Protein AF-A0A3D1ZJQ5-F1 (afdb_monomer_lite)

Radius of gyration: 18.83 Å; chains: 1; bounding box: 25×46×53 Å

Sequence (85 aa):
RRQYPGWLDQQDCVDMIDRCLAAPESLKFDTFNAISDNKYRWRDIGHAKEVLGWEPRGHAEDYDLDDQGGWHQVIKNDQNLRRET

pLDDT: mean 87.89, std 15.24, range [49.91, 98.56]

Foldseek 3Di:
DVCQQQDADPVLVVVLVVLVVVFDPVCPDDDARRGAPEPNHPDDRVVCCVRRVRHHDDYSVVDDPDDCDDCVVDDDPPPPPDDDD

Secondary structure (DSSP, 8-state):
--SGGG---HHHHHHHHHHHHSS-TT------------TT--S--HHHHHHH-------GGGS-------TTT---S--------

Structure (mmCIF, N/CA/C/O backbone):
data_AF-A0A3D1ZJQ5-F1
#
_entry.id   AF-A0A3D1ZJQ5-F1
#
loop_
_atom_site.group_PDB
_atom_site.id
_atom_site.type_symbol
_atom_site.label_atom_id
_atom_site.label_alt_id
_atom_site.label_comp_id
_atom_site.label_asym_id
_atom_site.label_entity_id
_atom_site.label_seq_id
_atom_site.pdbx_PDB_ins_code
_atom_site.Cartn_x
_atom_site.Cartn_y
_atom_site.Cartn_z
_atom_site.occupancy
_atom_site.B_iso_or_equiv
_atom_site.auth_seq_id
_atom_site.auth_comp_id
_atom_site.auth_asym_id
_atom_site.auth_atom_id
_atom_site.pdbx_PDB_model_num
ATOM 1 N N . ARG A 1 1 ? 10.552 4.581 -16.616 1.00 78.75 1 ARG A N 1
ATOM 2 C CA . ARG A 1 1 ? 9.830 3.786 -15.590 1.00 78.75 1 ARG A CA 1
ATOM 3 C C . ARG A 1 1 ? 9.422 4.654 -14.394 1.00 78.75 1 ARG A C 1
ATOM 5 O O . ARG A 1 1 ? 9.751 4.334 -13.259 1.00 78.75 1 ARG A O 1
ATOM 12 N N . ARG A 1 2 ? 8.714 5.771 -14.621 1.00 84.88 2 ARG A N 1
ATOM 13 C CA . ARG A 1 2 ? 8.273 6.652 -13.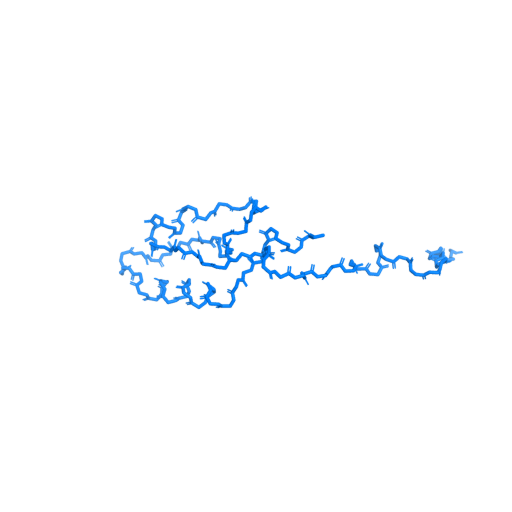520 1.00 84.88 2 ARG A CA 1
ATOM 14 C C . ARG A 1 2 ? 7.089 6.083 -12.742 1.00 84.88 2 ARG A C 1
ATOM 16 O O . ARG A 1 2 ? 6.904 6.442 -11.590 1.00 84.88 2 ARG A O 1
ATOM 23 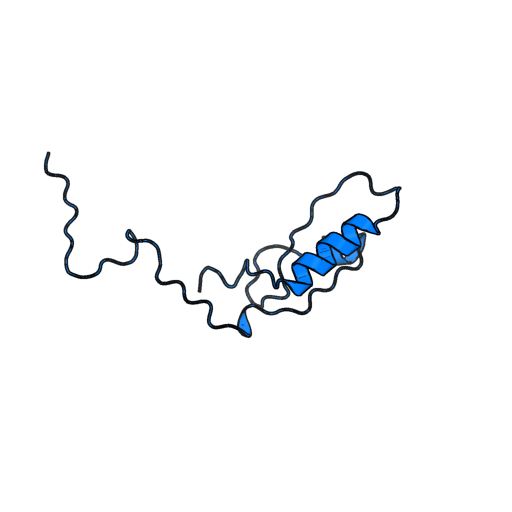N N . GLN A 1 3 ? 6.325 5.195 -13.374 1.00 88.88 3 GLN A N 1
ATOM 24 C CA . GLN A 1 3 ? 5.130 4.578 -12.797 1.00 88.88 3 GLN A CA 1
ATOM 25 C C . GLN A 1 3 ? 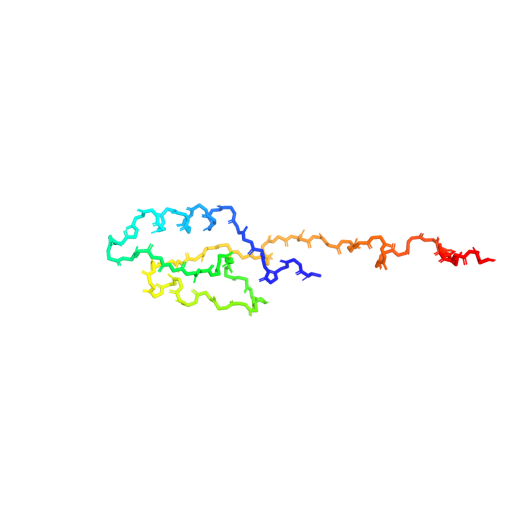5.457 3.472 -11.781 1.00 88.88 3 GLN A C 1
ATOM 27 O O . GLN A 1 3 ? 4.689 3.244 -10.856 1.00 88.88 3 GLN A O 1
ATOM 32 N N . TYR A 1 4 ? 6.618 2.818 -11.911 1.00 93.94 4 TYR A N 1
ATOM 33 C CA . TYR A 1 4 ? 6.978 1.639 -11.111 1.00 93.94 4 TYR A CA 1
ATOM 34 C C . TYR A 1 4 ? 6.958 1.898 -9.593 1.00 93.94 4 TYR A C 1
ATOM 36 O O . TYR A 1 4 ? 6.360 1.107 -8.874 1.00 93.94 4 TYR A O 1
ATOM 44 N N . PRO A 1 5 ? 7.532 2.999 -9.062 1.00 95.00 5 PRO A N 1
ATOM 45 C CA . PRO A 1 5 ? 7.547 3.242 -7.619 1.00 95.00 5 PRO A CA 1
ATOM 46 C C . PRO A 1 5 ? 6.171 3.417 -6.969 1.00 95.00 5 PRO A C 1
ATOM 48 O O . PRO A 1 5 ? 6.072 3.277 -5.753 1.00 95.00 5 PRO A O 1
ATOM 51 N N . GLY A 1 6 ? 5.146 3.795 -7.739 1.00 94.88 6 GLY A N 1
ATOM 52 C CA . GLY A 1 6 ? 3.802 4.104 -7.241 1.00 94.88 6 GLY A CA 1
ATOM 53 C C . GLY A 1 6 ? 2.719 3.160 -7.753 1.00 94.88 6 GLY A C 1
ATOM 54 O O . GLY A 1 6 ? 1.542 3.449 -7.567 1.00 94.88 6 GLY A O 1
ATOM 55 N N . TRP A 1 7 ? 3.099 2.076 -8.427 1.00 95.94 7 TRP A N 1
ATOM 56 C CA . TRP A 1 7 ? 2.140 1.118 -8.951 1.00 95.94 7 TRP A CA 1
ATOM 57 C C . TRP A 1 7 ? 1.434 0.375 -7.809 1.00 95.94 7 TRP A C 1
ATOM 59 O O . TRP A 1 7 ? 2.045 0.023 -6.798 1.00 95.94 7 TRP A O 1
ATOM 69 N N . LEU A 1 8 ? 0.138 0.157 -7.981 1.00 97.31 8 LEU A N 1
ATOM 70 C CA . LEU A 1 8 ? -0.714 -0.553 -7.041 1.00 97.31 8 LEU A CA 1
ATOM 71 C C . LEU A 1 8 ? -1.480 -1.613 -7.826 1.00 97.31 8 LEU A C 1
ATOM 73 O O . LEU A 1 8 ? -2.278 -1.272 -8.704 1.00 97.31 8 LEU A O 1
ATOM 77 N N . ASP A 1 9 ? -1.231 -2.880 -7.509 1.00 97.25 9 ASP A N 1
ATOM 78 C CA . ASP A 1 9 ? -2.007 -3.992 -8.043 1.00 97.25 9 ASP A CA 1
ATOM 79 C C . ASP A 1 9 ? -3.478 -3.841 -7.644 1.00 97.25 9 ASP A C 1
ATOM 81 O O . ASP A 1 9 ? -3.808 -3.396 -6.539 1.00 97.25 9 ASP A O 1
ATOM 85 N N . GLN A 1 10 ? -4.387 -4.246 -8.528 1.00 96.75 10 GLN A N 1
ATOM 86 C CA . GLN A 1 10 ? -5.817 -4.196 -8.231 1.00 96.75 10 GLN A CA 1
ATOM 87 C C . GLN A 1 10 ? -6.177 -5.084 -7.036 1.00 96.75 10 GLN A C 1
ATOM 89 O O . GLN A 1 10 ? -7.020 -4.704 -6.226 1.00 96.75 10 GLN A O 1
ATOM 94 N N . GLN A 1 11 ? -5.528 -6.241 -6.896 1.00 97.69 11 GLN A N 1
ATOM 95 C CA . GLN A 1 11 ? -5.751 -7.145 -5.776 1.00 97.69 11 GLN A CA 1
ATOM 96 C C . GLN A 1 11 ? -5.252 -6.549 -4.455 1.00 97.69 11 GLN A C 1
ATOM 98 O O . GLN A 1 11 ? -5.942 -6.667 -3.444 1.00 97.69 11 GLN A O 1
ATOM 103 N N . ASP A 1 12 ? -4.114 -5.856 -4.469 1.00 98.31 12 ASP A N 1
ATOM 104 C CA . ASP A 1 12 ? -3.592 -5.169 -3.284 1.00 98.31 12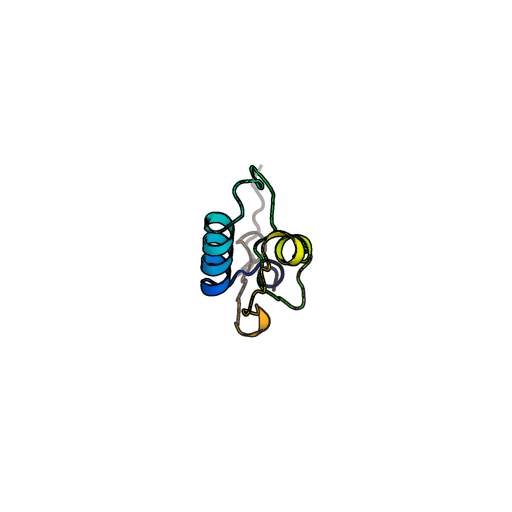 ASP A CA 1
ATOM 105 C C . ASP A 1 12 ? -4.460 -3.964 -2.894 1.00 98.31 12 ASP A C 1
ATOM 107 O O . ASP A 1 12 ? -4.650 -3.694 -1.707 1.00 98.31 12 ASP A O 1
ATOM 111 N N . CYS A 1 13 ? -5.039 -3.267 -3.879 1.00 98.38 13 CYS A N 1
ATOM 112 C CA . CYS A 1 13 ? -6.014 -2.200 -3.654 1.00 98.38 13 CYS A CA 1
ATOM 113 C C . CYS A 1 13 ? -7.270 -2.722 -2.940 1.00 98.38 13 CYS A C 1
ATOM 115 O O . CYS A 1 13 ? -7.703 -2.145 -1.942 1.00 98.38 13 CYS A O 1
ATOM 117 N N . VAL A 1 14 ? -7.833 -3.836 -3.421 1.00 98.44 14 VAL A N 1
ATOM 118 C CA . VAL A 1 14 ? -9.008 -4.464 -2.800 1.00 98.44 14 VAL A CA 1
ATOM 119 C C . VAL A 1 14 ? -8.690 -4.934 -1.379 1.00 98.44 14 VAL A C 1
ATOM 121 O O . VAL A 1 14 ? -9.474 -4.657 -0.476 1.00 98.44 14 VAL A O 1
ATOM 124 N N . ASP A 1 15 ? -7.535 -5.570 -1.159 1.00 98.56 15 ASP A N 1
ATOM 125 C CA . ASP A 1 15 ? -7.111 -6.025 0.175 1.00 98.56 15 ASP A CA 1
ATOM 126 C C . ASP A 1 15 ? -6.924 -4.856 1.160 1.00 98.56 15 ASP A C 1
ATOM 128 O O . ASP A 1 15 ? -7.361 -4.932 2.307 1.00 98.56 15 ASP A O 1
ATOM 132 N N . MET A 1 16 ? -6.341 -3.734 0.715 1.00 98.38 16 MET A N 1
ATOM 133 C CA . MET A 1 16 ? -6.219 -2.524 1.539 1.00 98.38 16 MET A CA 1
ATOM 134 C C . MET A 1 16 ? -7.592 -2.000 1.982 1.00 98.38 16 MET A C 1
ATOM 136 O O . MET A 1 16 ? -7.777 -1.643 3.148 1.00 98.38 16 MET A O 1
ATOM 140 N N . ILE A 1 17 ? -8.564 -1.957 1.065 1.00 98.31 17 ILE A N 1
ATOM 141 C CA . ILE A 1 17 ? -9.927 -1.509 1.375 1.00 98.31 17 ILE A CA 1
ATOM 142 C C . ILE A 1 17 ? -10.591 -2.477 2.359 1.00 98.31 17 ILE A C 1
ATOM 144 O O . ILE A 1 17 ? -11.161 -2.024 3.350 1.00 98.31 17 ILE A O 1
ATOM 148 N N . ASP A 1 18 ? -10.487 -3.787 2.125 1.00 98.56 18 ASP A N 1
ATOM 149 C CA . ASP A 1 18 ? -11.082 -4.812 2.991 1.00 98.56 18 ASP A CA 1
ATOM 150 C C . ASP A 1 18 ? -10.549 -4.717 4.427 1.00 98.56 18 ASP A C 1
ATOM 152 O O . ASP A 1 18 ? -11.311 -4.702 5.392 1.00 98.56 18 ASP A O 1
ATOM 156 N N . ARG A 1 19 ? -9.240 -4.504 4.582 1.00 98.31 19 ARG A N 1
ATOM 157 C CA . ARG A 1 19 ? -8.618 -4.298 5.896 1.00 98.31 19 ARG A CA 1
ATOM 158 C C . ARG A 1 19 ? -9.036 -3.004 6.572 1.00 98.31 19 ARG A C 1
ATOM 160 O O . ARG A 1 19 ? -9.199 -2.997 7.787 1.00 98.31 19 ARG A O 1
ATOM 167 N N . CYS A 1 20 ? -9.230 -1.923 5.819 1.00 97.94 20 CYS A N 1
ATOM 168 C CA . CYS A 1 20 ? -9.784 -0.689 6.377 1.00 97.94 20 CYS A CA 1
ATOM 169 C C . CYS A 1 20 ? -11.216 -0.900 6.893 1.00 97.94 20 CYS A C 1
ATOM 171 O O . CYS A 1 20 ? -11.578 -0.344 7.926 1.00 97.94 20 CYS A O 1
ATOM 173 N N . LEU A 1 21 ? -12.023 -1.708 6.199 1.00 97.62 21 LEU A N 1
ATOM 174 C CA . LEU A 1 21 ? -13.390 -2.040 6.616 1.00 97.62 21 LEU A CA 1
ATOM 175 C C . LEU A 1 21 ? -13.421 -2.991 7.820 1.00 97.62 21 LEU A C 1
ATOM 177 O O . LEU A 1 21 ? -14.300 -2.870 8.670 1.00 97.62 21 LEU A O 1
ATOM 181 N N . ALA A 1 22 ? -12.466 -3.918 7.898 1.00 98.00 22 ALA A N 1
ATOM 182 C CA . ALA A 1 22 ? -12.319 -4.873 8.994 1.00 98.00 22 ALA A CA 1
ATOM 183 C C . ALA A 1 22 ? -11.518 -4.326 10.191 1.00 98.00 22 ALA A C 1
ATOM 185 O O . ALA A 1 22 ? -11.323 -5.038 11.181 1.00 98.00 22 ALA A O 1
ATOM 186 N N . ALA A 1 23 ? -11.028 -3.086 10.107 1.00 97.94 23 ALA A N 1
ATOM 187 C CA . ALA A 1 23 ? -10.233 -2.465 11.153 1.00 97.94 23 ALA A CA 1
ATOM 188 C C . ALA A 1 23 ? -11.013 -2.390 12.482 1.00 97.94 23 ALA A C 1
ATOM 190 O O . ALA A 1 23 ? -12.238 -2.227 12.485 1.00 97.94 23 ALA A O 1
ATOM 191 N N . PRO A 1 24 ? -10.326 -2.488 13.635 1.00 96.94 24 PRO A N 1
ATOM 192 C CA . PRO A 1 24 ? -10.993 -2.423 14.929 1.00 96.94 24 PRO A CA 1
ATOM 193 C C . PRO A 1 24 ? -11.687 -1.070 15.112 1.00 96.94 24 PRO A C 1
ATOM 195 O O . PRO A 1 24 ? -11.141 -0.036 14.742 1.00 96.94 24 PRO A O 1
ATOM 198 N N . GLU A 1 25 ? -12.846 -1.045 15.778 1.00 96.44 25 GLU A N 1
ATOM 199 C CA . GLU A 1 25 ? -13.602 0.201 15.993 1.00 96.44 25 GLU A CA 1
ATOM 200 C C . GLU A 1 25 ? -12.823 1.277 16.768 1.00 96.44 25 GLU A C 1
ATOM 202 O O . GLU A 1 25 ? -13.205 2.449 16.750 1.00 96.44 25 GLU A O 1
ATOM 207 N N . SER A 1 26 ? -11.754 0.905 17.478 1.00 97.44 26 SER A N 1
ATOM 208 C CA . SER A 1 26 ? -10.839 1.849 18.123 1.00 97.44 26 SER A CA 1
ATOM 209 C C . SER A 1 26 ? -10.059 2.696 17.112 1.00 97.44 26 SER A C 1
ATOM 211 O O . SER A 1 26 ? -9.720 3.838 17.424 1.00 97.44 26 SER A O 1
ATOM 213 N N . LEU A 1 27 ? -9.816 2.183 15.902 1.00 97.38 27 LEU A N 1
ATOM 214 C CA . LEU A 1 27 ? -9.176 2.906 14.811 1.00 97.38 27 LEU A CA 1
ATOM 215 C C . LEU A 1 27 ? -10.211 3.797 14.112 1.00 97.38 27 LEU A C 1
ATOM 217 O O . LEU A 1 27 ? -10.944 3.368 13.227 1.00 97.38 27 LEU A O 1
ATOM 221 N N . LYS A 1 28 ? -10.300 5.059 14.542 1.00 95.88 28 LYS A N 1
ATOM 222 C CA . LYS A 1 28 ? -11.273 6.022 13.993 1.00 95.88 28 LYS A CA 1
ATOM 223 C C . LYS A 1 28 ? -10.827 6.654 12.677 1.00 95.88 28 LYS A C 1
ATOM 225 O O . LYS A 1 28 ? -11.663 6.945 11.828 1.00 95.88 28 LYS A O 1
ATOM 230 N N . PHE A 1 29 ? -9.531 6.915 12.541 1.00 97.56 29 PHE A N 1
ATOM 231 C CA . PHE A 1 29 ? -8.928 7.537 11.369 1.00 97.56 29 PHE A CA 1
ATOM 232 C C . PHE A 1 29 ? -7.431 7.232 11.339 1.00 97.56 29 PHE A C 1
ATOM 234 O O . PHE A 1 29 ? -6.793 7.234 12.391 1.00 97.56 29 PHE A O 1
ATOM 241 N N . ASP A 1 30 ? -6.888 7.026 10.142 1.00 97.75 30 ASP A N 1
ATOM 242 C CA . ASP A 1 30 ? -5.452 6.918 9.891 1.00 97.75 30 ASP A CA 1
ATOM 243 C C . ASP A 1 30 ? -5.153 7.189 8.401 1.00 97.75 30 ASP A C 1
ATOM 245 O O . ASP A 1 30 ? -6.067 7.401 7.600 1.00 97.75 30 ASP A O 1
ATOM 249 N N . THR A 1 31 ? -3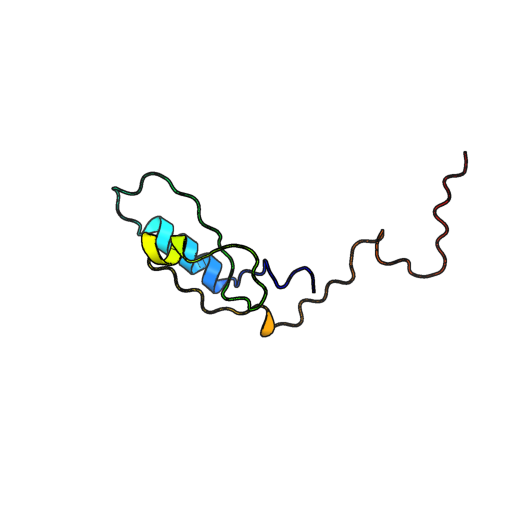.880 7.221 8.010 1.00 97.56 31 THR A N 1
ATOM 250 C CA . THR A 1 31 ? -3.431 7.415 6.626 1.00 97.56 31 THR A CA 1
ATOM 251 C C . THR A 1 31 ? -2.403 6.359 6.234 1.00 97.56 31 THR A C 1
ATOM 253 O O . THR A 1 31 ? -1.363 6.217 6.872 1.00 97.56 31 THR A O 1
ATOM 256 N N . PHE A 1 32 ? -2.653 5.674 5.117 1.00 97.56 32 PHE A N 1
ATOM 257 C CA . PHE A 1 32 ? -1.797 4.602 4.611 1.00 97.56 32 PHE A CA 1
ATOM 258 C C . PHE A 1 32 ? -1.325 4.887 3.184 1.00 97.56 32 PHE A C 1
ATOM 260 O O . PHE A 1 32 ? -2.066 5.422 2.358 1.00 97.56 32 PHE A O 1
ATOM 267 N N . ASN A 1 33 ? -0.090 4.492 2.869 1.00 97.19 33 ASN A N 1
ATOM 268 C CA . ASN A 1 33 ? 0.398 4.473 1.493 1.00 97.19 33 ASN A CA 1
ATOM 269 C C . ASN A 1 33 ? 0.030 3.132 0.849 1.00 97.19 33 ASN A C 1
ATOM 271 O O . ASN A 1 33 ? 0.719 2.139 1.059 1.00 97.19 33 ASN A O 1
ATOM 275 N N . ALA A 1 34 ? -1.040 3.105 0.057 1.00 96.81 34 ALA A N 1
ATOM 276 C CA . ALA A 1 34 ? -1.435 1.920 -0.698 1.00 96.81 34 ALA A CA 1
ATOM 277 C C . ALA A 1 34 ? -0.597 1.800 -1.983 1.00 96.81 34 ALA A C 1
ATOM 279 O O . ALA A 1 34 ? -0.960 2.332 -3.029 1.00 96.81 34 ALA A O 1
ATOM 280 N N . ILE A 1 35 ? 0.562 1.155 -1.880 1.00 97.19 35 ILE A N 1
ATOM 281 C CA . ILE A 1 35 ? 1.457 0.823 -2.996 1.00 97.19 35 ILE A CA 1
ATOM 282 C C . ILE A 1 35 ? 1.887 -0.634 -2.811 1.00 97.19 35 ILE A C 1
ATOM 284 O O . ILE A 1 35 ? 2.189 -1.035 -1.688 1.00 97.19 35 ILE A O 1
ATOM 288 N N . SER A 1 36 ? 1.911 -1.412 -3.892 1.00 97.56 36 SER A N 1
ATOM 289 C CA . SER A 1 36 ? 2.347 -2.814 -3.855 1.00 97.56 36 SER A CA 1
ATOM 290 C C . SER A 1 36 ? 3.830 -2.956 -3.458 1.00 97.56 36 SER A C 1
ATOM 292 O O . SER A 1 36 ? 4.521 -1.946 -3.282 1.00 97.56 36 SER A O 1
ATOM 294 N N . ASP A 1 37 ? 4.359 -4.179 -3.313 1.00 97.31 37 ASP A N 1
ATOM 295 C CA . ASP A 1 37 ? 5.752 -4.413 -2.876 1.00 97.31 37 ASP A CA 1
ATOM 296 C C . ASP A 1 37 ? 6.784 -4.140 -3.990 1.00 97.31 37 ASP A C 1
ATOM 298 O O . ASP A 1 37 ? 7.672 -4.928 -4.301 1.00 97.31 37 ASP A O 1
ATOM 302 N N . ASN A 1 38 ? 6.680 -2.967 -4.611 1.00 96.75 38 ASN A N 1
ATOM 303 C CA . ASN A 1 38 ? 7.534 -2.543 -5.707 1.00 96.75 38 ASN A CA 1
ATOM 304 C C . ASN A 1 38 ? 8.969 -2.369 -5.210 1.00 96.75 38 ASN A C 1
ATOM 306 O O . ASN A 1 38 ? 9.218 -1.694 -4.197 1.00 96.75 38 ASN A O 1
ATOM 310 N N . LYS A 1 39 ? 9.930 -2.876 -5.986 1.00 95.12 39 LYS A N 1
ATOM 311 C CA . LYS A 1 39 ? 11.365 -2.808 -5.657 1.00 95.12 39 LYS A CA 1
ATOM 312 C C . LYS A 1 39 ? 11.868 -1.375 -5.472 1.00 95.12 39 LYS A C 1
ATOM 314 O O . LYS A 1 39 ? 12.755 -1.125 -4.660 1.00 95.12 39 LYS A O 1
ATOM 319 N N . TYR A 1 40 ? 11.322 -0.439 -6.246 1.00 93.44 40 TYR A N 1
ATOM 320 C CA . TYR A 1 40 ? 11.752 0.963 -6.275 1.00 93.44 40 TYR A CA 1
ATOM 321 C C . TYR A 1 40 ? 10.791 1.916 -5.556 1.00 93.44 40 TYR A C 1
ATOM 323 O O . TYR A 1 40 ? 10.814 3.117 -5.833 1.00 93.44 40 TYR A O 1
ATOM 331 N N . ARG A 1 41 ? 9.923 1.413 -4.666 1.00 94.81 41 ARG A N 1
ATOM 332 C CA . ARG A 1 41 ? 9.016 2.275 -3.897 1.00 94.81 41 ARG A CA 1
ATOM 333 C C . ARG A 1 41 ? 9.795 3.315 -3.087 1.00 94.81 41 ARG A C 1
ATOM 335 O O . ARG A 1 41 ? 10.860 3.053 -2.538 1.00 94.81 41 ARG A O 1
ATOM 342 N N . TRP A 1 42 ? 9.218 4.503 -3.000 1.00 93.38 42 TRP A N 1
ATOM 343 C CA . TRP A 1 42 ? 9.76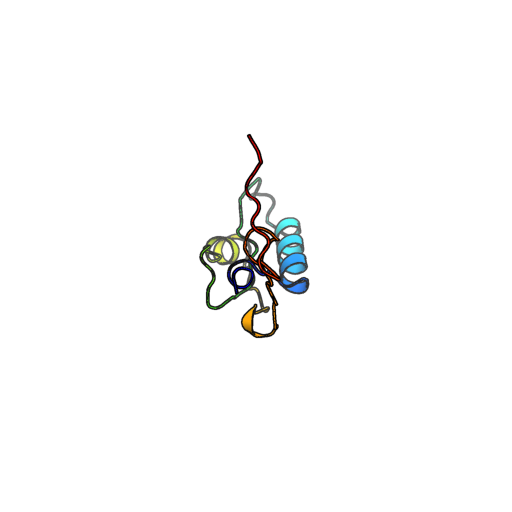9 5.670 -2.300 1.00 93.38 42 TRP A CA 1
ATOM 344 C C . TRP A 1 42 ? 8.924 6.068 -1.085 1.00 93.38 42 TRP A C 1
ATOM 346 O O . TRP A 1 42 ? 9.240 7.021 -0.379 1.00 93.38 42 TRP A O 1
ATOM 356 N N . ARG A 1 43 ? 7.824 5.347 -0.863 1.00 94.38 43 ARG A N 1
ATOM 357 C CA . ARG A 1 43 ? 6.864 5.554 0.216 1.00 94.38 43 ARG A CA 1
ATOM 358 C C . ARG A 1 43 ? 6.905 4.330 1.115 1.00 94.38 43 ARG A C 1
ATOM 360 O O . ARG A 1 43 ? 6.960 3.204 0.621 1.00 94.38 43 ARG A O 1
ATOM 367 N N . ASP A 1 44 ? 6.893 4.575 2.416 1.00 95.38 44 ASP A N 1
ATOM 368 C CA . ASP A 1 44 ? 6.846 3.513 3.408 1.00 95.38 44 ASP A CA 1
ATOM 369 C C . ASP A 1 44 ? 5.450 2.875 3.460 1.00 95.38 44 ASP A C 1
ATOM 371 O O . ASP A 1 44 ? 4.439 3.584 3.448 1.00 95.38 44 ASP A O 1
ATOM 375 N N . ILE A 1 45 ? 5.427 1.544 3.520 1.00 96.81 45 ILE A N 1
ATOM 376 C CA . ILE A 1 45 ? 4.226 0.710 3.668 1.00 96.81 45 ILE A CA 1
ATOM 377 C C . ILE A 1 45 ? 4.207 -0.036 5.015 1.00 96.81 45 ILE A C 1
ATOM 379 O O . ILE A 1 45 ? 3.227 -0.710 5.324 1.00 96.81 45 ILE A O 1
ATOM 383 N N . GLY A 1 46 ? 5.265 0.093 5.828 1.00 97.56 46 GLY A N 1
ATOM 384 C CA . GLY A 1 46 ? 5.405 -0.573 7.123 1.00 97.56 46 GLY A CA 1
ATOM 385 C C . GLY A 1 46 ? 4.287 -0.211 8.097 1.00 97.56 46 GLY A C 1
ATOM 386 O O . GLY A 1 46 ? 3.712 -1.105 8.709 1.00 97.56 46 GLY A O 1
ATOM 387 N N . HIS A 1 47 ? 3.881 1.062 8.144 1.00 97.56 47 HIS A N 1
ATOM 388 C CA . HIS A 1 47 ? 2.765 1.511 8.992 1.00 97.56 47 HIS A CA 1
ATOM 389 C C . HIS A 1 47 ? 1.459 0.745 8.724 1.00 97.56 47 HIS A C 1
ATOM 391 O O . HIS A 1 47 ? 0.777 0.308 9.647 1.00 97.56 47 HIS A O 1
ATOM 397 N N . ALA A 1 48 ? 1.125 0.504 7.452 1.00 97.56 48 ALA A N 1
ATOM 398 C CA . ALA A 1 48 ? -0.068 -0.262 7.090 1.00 97.56 48 ALA A CA 1
ATOM 399 C C . ALA A 1 48 ? 0.048 -1.742 7.492 1.00 97.56 48 ALA A C 1
ATOM 401 O O . ALA A 1 48 ? -0.940 -2.352 7.905 1.00 97.56 48 ALA A O 1
ATOM 402 N N . LYS A 1 49 ? 1.253 -2.316 7.427 1.00 97.19 49 LYS A N 1
ATOM 403 C CA . LYS A 1 49 ? 1.515 -3.661 7.947 1.00 97.19 49 LYS A CA 1
ATOM 404 C C . LYS A 1 49 ? 1.336 -3.725 9.464 1.00 97.19 49 LYS A C 1
ATOM 406 O O . LYS A 1 49 ? 0.726 -4.662 9.961 1.00 97.19 49 LYS A O 1
ATOM 411 N N . GLU A 1 50 ? 1.833 -2.737 10.196 1.00 98.00 50 GLU A N 1
ATOM 412 C CA . GLU A 1 50 ? 1.755 -2.704 11.660 1.00 98.00 50 GLU A CA 1
ATOM 413 C C . GLU A 1 50 ? 0.325 -2.481 12.169 1.00 98.00 50 GLU A C 1
ATOM 415 O O . GLU A 1 50 ? -0.107 -3.164 13.097 1.00 98.00 50 GLU A O 1
ATOM 420 N N . VAL A 1 51 ? -0.424 -1.563 11.552 1.00 98.06 51 VAL A N 1
ATOM 421 C CA . VAL A 1 51 ? -1.772 -1.182 12.010 1.00 98.06 51 VAL A CA 1
ATOM 422 C C . VAL A 1 51 ? -2.862 -2.105 11.464 1.00 98.06 51 VAL A C 1
ATOM 424 O O . VAL A 1 51 ? -3.781 -2.468 12.197 1.00 98.06 51 VAL A O 1
ATOM 427 N N . LEU A 1 52 ? -2.779 -2.488 10.186 1.00 97.69 52 LEU A N 1
ATOM 428 C CA . LEU A 1 52 ? -3.824 -3.251 9.487 1.00 97.69 52 LEU A CA 1
ATOM 429 C C . LEU A 1 52 ? -3.416 -4.699 9.165 1.00 97.69 52 LEU A C 1
ATOM 431 O O . LEU A 1 52 ? -4.204 -5.453 8.586 1.00 97.69 52 LEU A O 1
ATOM 435 N N . GLY A 1 53 ? -2.176 -5.095 9.465 1.00 97.50 53 GLY A N 1
ATOM 436 C CA . GLY A 1 53 ? -1.630 -6.386 9.037 1.00 97.50 53 GLY A CA 1
ATOM 437 C C . GLY A 1 53 ? -1.458 -6.502 7.520 1.00 97.50 53 GLY A C 1
ATOM 438 O O . GLY A 1 53 ? -1.431 -7.623 7.015 1.00 97.50 53 GLY A O 1
ATOM 439 N N . TRP A 1 54 ? -1.451 -5.382 6.785 1.00 98.00 54 TRP A N 1
ATOM 440 C CA . TRP A 1 54 ? -1.451 -5.373 5.321 1.00 98.00 54 TRP A CA 1
ATOM 441 C C . TRP A 1 54 ? -0.127 -5.868 4.733 1.00 98.00 54 TRP A C 1
ATOM 443 O O . TRP A 1 54 ? 0.942 -5.357 5.067 1.00 98.00 54 TRP A O 1
ATOM 453 N N . GLU A 1 55 ? -0.212 -6.852 3.838 1.00 97.50 55 GLU A N 1
ATOM 454 C CA . GLU A 1 55 ? 0.929 -7.460 3.149 1.00 97.50 55 GLU A CA 1
ATOM 455 C C . GLU A 1 55 ? 0.618 -7.551 1.645 1.00 97.50 55 GLU A C 1
ATOM 457 O O . GLU A 1 55 ? -0.028 -8.512 1.213 1.00 97.50 55 GLU A O 1
ATOM 462 N N . PRO A 1 56 ? 1.014 -6.542 0.845 1.00 97.44 56 PRO A N 1
ATOM 463 C CA . PRO A 1 56 ? 0.771 -6.557 -0.592 1.00 97.44 56 PRO A CA 1
ATOM 464 C C . PRO A 1 56 ? 1.540 -7.693 -1.275 1.00 97.44 56 PRO A C 1
ATOM 466 O O . PRO A 1 56 ? 2.631 -8.072 -0.848 1.00 97.44 56 PRO A O 1
ATOM 469 N N . ARG A 1 57 ? 0.966 -8.230 -2.352 1.00 96.69 57 ARG A N 1
ATOM 470 C CA . ARG A 1 57 ? 1.503 -9.371 -3.113 1.00 96.69 57 ARG A CA 1
ATOM 471 C C . ARG A 1 57 ? 1.958 -8.997 -4.520 1.00 96.69 57 ARG A C 1
ATOM 473 O O . ARG A 1 57 ? 2.685 -9.773 -5.137 1.00 96.69 57 ARG A O 1
ATOM 480 N N . GLY A 1 58 ? 1.506 -7.862 -5.042 1.00 96.94 58 GLY A N 1
ATOM 481 C CA . GLY A 1 58 ? 1.884 -7.387 -6.364 1.00 96.94 58 GLY A CA 1
ATOM 482 C C . GLY A 1 58 ? 3.287 -6.785 -6.394 1.00 96.94 58 GLY A C 1
ATOM 483 O O . GLY A 1 58 ? 3.782 -6.268 -5.391 1.00 96.94 58 GLY A O 1
ATOM 484 N N . HIS A 1 59 ? 3.893 -6.791 -7.581 1.00 96.81 59 HIS A N 1
ATOM 485 C CA . HIS A 1 59 ? 5.154 -6.111 -7.859 1.00 96.81 59 HIS A CA 1
ATOM 486 C C . HIS A 1 59 ? 5.056 -5.405 -9.214 1.00 96.81 59 HIS A C 1
ATOM 488 O O . HIS A 1 59 ? 4.706 -6.018 -10.223 1.00 96.81 59 HIS A O 1
ATOM 494 N N . ALA A 1 60 ? 5.411 -4.121 -9.275 1.00 95.88 60 ALA A N 1
ATOM 495 C CA . ALA A 1 60 ? 5.464 -3.374 -10.534 1.00 95.88 60 ALA A CA 1
ATOM 496 C C . ALA A 1 60 ? 6.391 -4.035 -11.564 1.00 95.88 60 ALA A C 1
ATOM 498 O O . ALA A 1 60 ? 6.201 -3.893 -12.769 1.00 95.88 60 ALA A O 1
ATOM 499 N N . GLU A 1 61 ? 7.415 -4.736 -11.075 1.00 94.38 61 GLU A N 1
ATOM 500 C CA . GLU A 1 61 ? 8.420 -5.430 -11.870 1.00 94.38 61 GLU A CA 1
ATOM 501 C C . GLU A 1 61 ? 7.859 -6.589 -12.708 1.00 94.38 61 GLU A C 1
ATOM 503 O O . GLU A 1 61 ? 8.508 -6.974 -13.682 1.00 94.38 61 GLU A O 1
ATOM 508 N N . ASP A 1 62 ? 6.661 -7.086 -12.385 1.00 94.94 62 ASP A N 1
ATOM 509 C CA . ASP A 1 62 ? 5.977 -8.139 -13.144 1.00 94.94 62 ASP A CA 1
ATOM 510 C C . ASP A 1 62 ? 5.362 -7.619 -14.458 1.00 94.94 62 ASP A C 1
ATOM 512 O O . ASP A 1 62 ? 4.950 -8.404 -15.314 1.00 94.94 62 ASP A O 1
ATOM 516 N N . TYR A 1 63 ? 5.319 -6.294 -14.649 1.00 91.00 63 TYR A N 1
ATOM 517 C CA . TYR A 1 63 ? 4.625 -5.649 -15.760 1.00 91.00 63 TYR A CA 1
ATOM 518 C C . TYR A 1 63 ? 5.533 -4.701 -16.545 1.00 91.00 63 TYR A C 1
ATOM 520 O O . TYR A 1 63 ? 6.317 -3.931 -15.986 1.00 91.00 63 TYR A O 1
ATOM 528 N N . ASP A 1 64 ? 5.357 -4.664 -17.868 1.00 90.19 64 ASP A N 1
ATOM 529 C CA . ASP A 1 64 ? 5.954 -3.617 -18.697 1.00 90.19 64 ASP A CA 1
ATOM 530 C C . ASP A 1 64 ? 5.080 -2.357 -18.675 1.00 90.19 64 ASP A C 1
ATOM 532 O O . ASP A 1 64 ? 4.245 -2.119 -19.549 1.00 90.19 64 ASP A O 1
ATOM 536 N N . LEU A 1 65 ? 5.228 -1.566 -17.608 1.00 83.88 65 LEU A N 1
ATOM 537 C CA . LEU A 1 65 ? 4.560 -0.271 -17.472 1.00 83.88 65 LEU A CA 1
ATOM 538 C C . LEU A 1 65 ? 5.267 0.758 -18.367 1.00 83.88 65 LEU A C 1
ATOM 540 O O . LEU A 1 65 ? 6.129 1.521 -17.905 1.00 83.88 65 LEU A O 1
ATOM 544 N N . ASP A 1 66 ? 4.933 0.735 -19.656 1.00 77.44 66 ASP A N 1
ATOM 545 C CA . ASP A 1 66 ? 5.407 1.719 -20.622 1.00 77.44 66 ASP A CA 1
ATOM 546 C C . ASP A 1 66 ? 4.963 3.130 -20.200 1.00 77.44 66 ASP A C 1
ATOM 548 O O . ASP A 1 66 ? 3.816 3.379 -19.826 1.00 77.44 66 ASP A O 1
ATOM 552 N N . ASP A 1 67 ? 5.906 4.062 -20.232 1.00 71.50 67 ASP A N 1
ATOM 553 C CA . ASP A 1 67 ? 5.691 5.469 -19.918 1.00 71.50 67 ASP A CA 1
ATOM 554 C C . ASP A 1 67 ? 6.404 6.275 -20.992 1.00 71.50 67 ASP A C 1
ATOM 556 O O . ASP A 1 67 ? 7.562 6.671 -20.844 1.00 71.50 67 ASP A O 1
ATOM 560 N N . GLN A 1 68 ? 5.687 6.491 -22.093 1.00 71.19 68 GLN A N 1
ATOM 561 C CA . GLN A 1 68 ? 6.152 7.283 -23.229 1.00 71.19 68 GLN A CA 1
ATOM 562 C C . GLN A 1 68 ? 6.420 8.750 -22.843 1.00 71.19 68 GLN A C 1
ATOM 564 O O . GLN A 1 68 ? 7.024 9.480 -23.621 1.00 71.19 68 GLN A O 1
ATOM 569 N N . GLY A 1 69 ? 6.014 9.189 -21.644 1.00 69.81 69 GLY A N 1
ATOM 570 C CA . GLY A 1 69 ? 6.099 10.574 -21.206 1.00 69.81 69 GLY A CA 1
ATOM 571 C C . GLY A 1 69 ? 4.999 11.452 -21.809 1.00 69.81 69 GLY A C 1
ATOM 572 O O . GLY A 1 69 ? 4.309 11.096 -22.764 1.00 69.81 69 GLY A O 1
ATOM 573 N N . GLY A 1 70 ? 4.803 12.634 -21.223 1.00 65.94 70 GLY A N 1
ATOM 574 C CA . GLY A 1 70 ? 3.873 13.630 -21.764 1.00 65.94 70 GLY A CA 1
ATOM 575 C C . GLY A 1 70 ? 4.414 14.278 -23.041 1.00 65.94 70 GLY A C 1
ATOM 576 O O . GLY A 1 70 ? 5.611 14.244 -23.296 1.00 65.94 70 GLY A O 1
ATOM 577 N N . TRP A 1 71 ? 3.562 14.956 -23.813 1.00 64.50 71 TRP A N 1
ATOM 578 C CA . TRP A 1 71 ? 3.927 15.578 -25.101 1.00 64.50 71 TRP A CA 1
ATOM 579 C C . TRP A 1 71 ? 5.074 16.601 -24.978 1.00 64.50 71 TRP A C 1
ATOM 581 O O . TRP A 1 71 ? 5.838 16.809 -25.910 1.00 64.50 71 TRP A O 1
ATOM 591 N N . HIS A 1 72 ? 5.242 17.193 -23.792 1.00 67.25 72 HIS A N 1
ATOM 592 C CA . HIS A 1 72 ? 6.353 18.091 -23.449 1.00 67.25 72 HIS A CA 1
ATOM 593 C C . HIS A 1 72 ? 7.692 17.369 -23.198 1.00 67.25 72 HIS A C 1
ATOM 595 O O . HIS A 1 72 ? 8.721 18.017 -23.040 1.00 67.25 72 HIS A O 1
ATOM 601 N N . GLN A 1 73 ? 7.676 16.040 -23.091 1.00 64.69 73 GLN A N 1
ATOM 602 C CA . GLN A 1 73 ? 8.834 15.177 -22.838 1.00 64.69 73 GLN A CA 1
ATOM 603 C C . GLN A 1 73 ? 9.166 14.278 -24.034 1.00 64.69 73 GLN A C 1
ATOM 605 O O . GLN A 1 73 ? 10.320 13.893 -24.199 1.00 64.69 73 GLN A O 1
ATOM 610 N N . VAL A 1 74 ? 8.177 13.978 -24.879 1.00 63.81 74 VAL A N 1
ATOM 611 C CA . VAL A 1 74 ? 8.346 13.270 -26.155 1.00 63.81 74 VAL A CA 1
ATOM 612 C C . VAL A 1 74 ? 8.157 14.257 -27.301 1.00 63.81 74 VAL A C 1
ATOM 614 O O . VAL A 1 74 ? 7.053 14.457 -27.800 1.00 63.81 74 VAL A O 1
ATOM 617 N N . ILE A 1 75 ? 9.256 14.871 -27.744 1.00 59.50 75 ILE A N 1
ATOM 618 C CA . ILE A 1 75 ? 9.274 15.596 -29.017 1.00 59.50 75 ILE A CA 1
ATOM 619 C C . ILE A 1 75 ? 9.401 14.545 -30.121 1.00 59.50 75 ILE A C 1
ATOM 621 O O . ILE A 1 75 ? 10.483 14.010 -30.359 1.00 59.50 75 ILE A O 1
ATOM 625 N N . LYS A 1 76 ? 8.298 14.225 -30.802 1.00 62.12 76 LYS A N 1
ATOM 626 C CA . LYS A 1 76 ? 8.364 13.517 -32.087 1.00 62.12 76 LYS A CA 1
ATOM 627 C C . LYS A 1 76 ? 8.482 14.548 -33.204 1.00 62.12 76 LYS A C 1
ATOM 629 O O . LYS A 1 76 ? 7.592 15.376 -33.351 1.00 62.12 76 LYS A O 1
ATOM 634 N N . ASN A 1 77 ? 9.557 14.445 -33.989 1.00 55.50 77 ASN A N 1
ATOM 635 C CA . ASN A 1 77 ? 9.855 15.257 -35.175 1.00 55.50 77 ASN A CA 1
ATOM 636 C C . ASN A 1 77 ? 9.876 16.770 -34.926 1.00 55.50 77 ASN A C 1
ATOM 638 O O . ASN A 1 77 ? 8.858 17.424 -35.099 1.00 55.50 77 ASN A O 1
ATOM 642 N N . ASP A 1 78 ? 11.050 17.299 -34.567 1.00 58.84 78 ASP A N 1
ATOM 643 C CA . ASP A 1 78 ? 11.496 18.699 -34.726 1.00 58.84 78 ASP A CA 1
ATOM 644 C C . ASP A 1 78 ? 10.454 19.814 -34.477 1.00 58.84 78 ASP A C 1
ATOM 646 O O . ASP A 1 78 ? 10.494 20.886 -35.084 1.00 58.84 78 ASP A O 1
ATOM 650 N N . GLN A 1 79 ? 9.495 19.576 -33.574 1.00 59.66 79 GLN A N 1
ATOM 651 C CA . GLN A 1 79 ? 8.450 20.537 -33.241 1.00 59.66 79 GLN A CA 1
ATOM 652 C C . GLN A 1 79 ? 9.052 21.647 -32.381 1.00 59.66 79 GLN A C 1
ATOM 654 O O . GLN A 1 79 ? 9.008 21.626 -31.151 1.00 59.66 79 GLN A O 1
ATOM 659 N N . ASN A 1 80 ? 9.645 22.628 -33.060 1.00 57.00 80 ASN A N 1
ATOM 660 C CA . ASN A 1 80 ? 10.038 23.910 -32.501 1.00 57.00 80 ASN A CA 1
ATOM 661 C C . ASN A 1 80 ? 8.772 24.668 -32.072 1.00 57.00 80 ASN A C 1
ATOM 663 O O . ASN A 1 80 ? 8.214 25.458 -32.828 1.00 57.00 80 ASN A O 1
ATOM 667 N N . LEU A 1 81 ? 8.323 24.452 -30.834 1.00 61.25 81 LEU A N 1
ATOM 668 C CA . LEU A 1 81 ? 7.259 25.230 -30.190 1.00 61.25 81 LEU A CA 1
ATOM 669 C C . LEU A 1 81 ? 7.769 26.622 -29.770 1.00 61.25 81 LEU A C 1
ATOM 671 O O . LEU A 1 81 ? 7.603 27.045 -28.624 1.00 61.25 81 LEU A O 1
ATOM 675 N N . ARG A 1 82 ? 8.419 27.353 -30.684 1.00 53.62 82 ARG A N 1
ATOM 676 C CA . ARG A 1 82 ? 8.657 28.781 -30.473 1.00 53.62 82 ARG A CA 1
ATOM 677 C C . ARG A 1 82 ? 7.308 29.473 -30.625 1.00 53.62 82 ARG A C 1
ATOM 679 O O . ARG A 1 82 ? 6.751 29.506 -31.715 1.00 53.62 82 ARG A O 1
ATOM 686 N N . ARG A 1 83 ? 6.766 29.997 -29.522 1.00 51.97 83 ARG A N 1
ATOM 687 C CA . ARG A 1 83 ? 5.674 30.972 -29.598 1.00 51.97 83 ARG A CA 1
ATOM 688 C C . ARG A 1 83 ? 6.203 32.174 -30.374 1.00 51.97 83 ARG A C 1
ATOM 690 O O . ARG A 1 83 ? 7.145 32.813 -29.911 1.00 51.97 83 ARG A O 1
ATOM 697 N N . GLU A 1 84 ? 5.636 32.435 -31.544 1.00 49.91 84 GLU A N 1
ATOM 698 C CA . GLU A 1 84 ? 5.850 33.697 -32.246 1.00 49.91 84 GLU A CA 1
ATOM 699 C C . GLU A 1 84 ? 5.255 34.812 -31.376 1.00 49.91 84 GLU A C 1
ATOM 701 O O . GLU A 1 84 ? 4.072 34.780 -31.032 1.00 49.91 84 GLU A O 1
ATOM 706 N N . THR A 1 85 ? 6.128 35.707 -30.911 1.00 50.09 85 THR A N 1
ATOM 707 C CA . THR A 1 85 ? 5.794 36.945 -30.190 1.00 50.09 85 THR A CA 1
ATOM 708 C C . THR A 1 85 ? 5.394 38.044 -31.147 1.00 50.09 85 THR A C 1
ATOM 710 O O . THR A 1 85 ? 6.114 38.182 -32.163 1.00 50.09 85 THR A O 1
#